Protein AF-A0A7S2WII1-F1 (afdb_monomer)

pLDDT: mean 75.43, std 11.86, range [37.5, 92.12]

Secondary structure (DSSP, 8-state):
---EEEEE-TTS-EEEEE---SPPHHHHHHHHHHHHHHHHHHHHHHHHHHHS-THHHHHHHHHHHHHHHHHHHHTTSS-HHHHTGGGSHHHHHHHHHHHHHHHHHHHHHHHHHHHS-HHHHHHHHHHHHHHHHHHHHHHHH----TTTHHHHHHHHHHHHHHH--

Organism: NCBI:txid1034831

Solvent-accessible 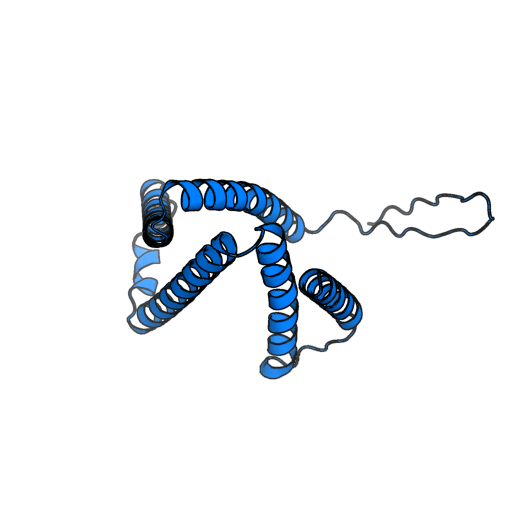surface area (backbone atoms only — not comparable to full-atom values): 9578 Å² total; per-residue (Å²): 130,59,64,79,57,80,58,82,48,99,82,78,57,77,56,79,52,75,43,76,47,86,76,55,72,68,56,53,55,50,52,51,49,51,53,56,48,57,54,52,52,53,50,48,52,56,46,47,70,73,64,78,53,68,67,58,59,58,51,51,50,53,51,50,54,53,51,50,54,51,46,36,39,73,69,68,76,44,57,77,74,72,47,54,68,55,66,36,69,70,48,40,53,51,51,48,52,50,52,50,50,50,49,54,50,50,52,54,48,54,55,45,49,73,76,43,59,59,67,56,55,49,46,46,50,55,39,51,46,53,50,51,51,51,51,48,37,35,74,77,68,65,46,79,64,80,88,49,54,63,64,49,51,54,38,51,52,52,43,52,60,65,70,77,110

Radius of gyration: 21.68 Å; Cα contacts (8 Å, |Δi|>4): 81; chains: 1; bounding box: 39×67×45 Å

InterPro domains:
  IPR037185 Multidrug transporter EmrE superfamily [SSF103481] (82-164)

Mean predicted aligned error: 11.61 Å

Sequence (165 aa):
AGATVSTSDKDGQTRQVQYLGPLPVGSWLILFNCVVYGFTFRLDKAAVRATTKEIYFMYGRFIMAASTLGGCRAAGTLEATDLKPLQRPKVLALLLTICLSDAIYMLSLYKAVTLISPVYVTAIKRGGGVLLASLIGTVFFGEPASGRLIPIASIVTGVVFLCLK

Foldseek 3Di:
DWDFDFDDDPPRDTDGPGPPPDDPPVVVVVVVVVVVCVVVLVVLLVVCVVPVDLVVVLVVVVVVVVVVVVVCVVVVVDDPVNCVVCPPPVNVVVVVVVSVVVSVVSSVLSVVVVVDPSVLSVLCCVLVVLVVVLVCCCPVVVDDCPPVVVVNVVSVVVNVVVVVD

Structure (mmCIF, N/CA/C/O backbone):
data_AF-A0A7S2WII1-F1
#
_entry.id   AF-A0A7S2WII1-F1
#
loop_
_atom_site.group_PDB
_atom_site.id
_atom_site.type_symbol
_atom_site.label_atom_id
_atom_site.label_alt_id
_atom_site.label_comp_id
_atom_site.label_asym_id
_atom_site.label_entity_id
_atom_site.label_seq_id
_atom_site.pdbx_PDB_ins_code
_atom_site.Cartn_x
_atom_site.Cartn_y
_atom_site.Cartn_z
_atom_site.occupancy
_atom_site.B_iso_or_equiv
_atom_site.auth_seq_id
_atom_site.auth_comp_id
_atom_site.auth_asym_id
_atom_site.auth_atom_id
_atom_site.pdbx_PDB_model_num
ATOM 1 N N . ALA A 1 1 ? 25.625 -15.353 -13.654 1.00 41.00 1 ALA A N 1
ATOM 2 C CA . ALA A 1 1 ? 26.329 -16.633 -13.448 1.00 41.00 1 ALA A CA 1
ATOM 3 C C . ALA A 1 1 ? 25.760 -17.284 -12.192 1.00 41.00 1 ALA A C 1
ATOM 5 O O . ALA A 1 1 ? 25.905 -16.710 -11.121 1.00 41.00 1 ALA A O 1
ATOM 6 N N . GLY A 1 2 ? 24.989 -18.366 -12.330 1.00 37.50 2 GLY A N 1
ATOM 7 C CA . GLY A 1 2 ? 24.440 -19.108 -11.186 1.00 37.50 2 GLY A CA 1
ATOM 8 C C . GLY A 1 2 ? 25.445 -20.155 -10.710 1.00 37.50 2 GLY A C 1
ATOM 9 O O . GLY A 1 2 ? 26.107 -20.770 -11.543 1.00 37.50 2 GLY A O 1
ATOM 10 N N . ALA A 1 3 ? 25.587 -20.324 -9.397 1.00 41.41 3 ALA A N 1
ATOM 11 C CA . ALA A 1 3 ? 26.413 -21.372 -8.808 1.00 41.41 3 ALA A CA 1
ATOM 12 C C . ALA A 1 3 ? 25.561 -22.635 -8.628 1.00 41.41 3 ALA A C 1
ATOM 14 O O . ALA A 1 3 ? 24.534 -22.603 -7.956 1.00 41.41 3 ALA A O 1
ATOM 15 N N . THR A 1 4 ? 25.968 -23.745 -9.234 1.00 42.47 4 THR A N 1
ATOM 16 C CA . THR A 1 4 ? 25.273 -25.028 -9.091 1.00 42.47 4 THR A CA 1
ATOM 17 C C . THR A 1 4 ? 25.911 -25.795 -7.938 1.00 42.47 4 THR A C 1
ATOM 19 O O . THR A 1 4 ? 27.041 -26.259 -8.065 1.00 42.47 4 THR A O 1
ATOM 22 N N . VAL A 1 5 ? 25.212 -25.926 -6.808 1.00 48.94 5 VAL A N 1
ATOM 23 C CA . VAL A 1 5 ? 25.646 -26.799 -5.707 1.00 48.94 5 VAL A CA 1
ATOM 24 C C . VAL A 1 5 ? 24.841 -28.088 -5.789 1.00 48.94 5 VAL A C 1
ATOM 26 O O . VAL A 1 5 ? 23.614 -28.072 -5.728 1.00 48.94 5 VAL A O 1
ATOM 29 N N . SER A 1 6 ? 25.544 -29.204 -5.966 1.00 44.88 6 SER A N 1
ATOM 30 C CA . SER A 1 6 ? 24.946 -30.539 -5.987 1.00 44.88 6 SER A CA 1
ATOM 31 C C . SER A 1 6 ? 24.968 -31.098 -4.569 1.00 44.88 6 SER A C 1
ATOM 33 O O . SER A 1 6 ? 26.034 -31.425 -4.055 1.00 44.88 6 SER A O 1
ATOM 35 N N . THR A 1 7 ? 23.812 -31.198 -3.919 1.00 51.84 7 THR A N 1
ATOM 36 C CA . THR A 1 7 ? 23.682 -31.915 -2.644 1.00 51.84 7 THR A CA 1
ATOM 37 C C . THR A 1 7 ? 23.218 -33.337 -2.921 1.00 51.84 7 THR A C 1
ATOM 39 O O . THR A 1 7 ? 22.139 -33.538 -3.476 1.00 51.84 7 THR A O 1
ATOM 42 N N . SER A 1 8 ? 24.052 -34.315 -2.567 1.00 43.12 8 SER A N 1
ATOM 43 C CA . SER A 1 8 ? 23.724 -35.735 -2.693 1.00 43.12 8 SER A CA 1
ATOM 44 C C . SER A 1 8 ? 22.890 -36.160 -1.488 1.00 43.12 8 SER A C 1
ATOM 46 O O . SER A 1 8 ? 23.403 -36.197 -0.370 1.00 43.12 8 SER A O 1
ATOM 48 N N . ASP A 1 9 ? 21.613 -36.458 -1.714 1.00 51.16 9 ASP A N 1
ATOM 49 C CA . ASP A 1 9 ? 20.749 -37.067 -0.704 1.00 51.16 9 ASP A CA 1
ATOM 50 C C . ASP A 1 9 ? 20.988 -38.587 -0.653 1.00 51.16 9 ASP A C 1
ATOM 52 O O . ASP A 1 9 ? 21.410 -39.193 -1.644 1.00 51.16 9 ASP A O 1
ATOM 56 N N . LYS A 1 10 ? 20.737 -39.212 0.503 1.00 50.84 10 LYS A N 1
ATOM 57 C CA . LYS A 1 10 ? 21.072 -40.629 0.777 1.00 50.84 10 LYS A CA 1
ATOM 58 C C . LYS A 1 10 ? 20.340 -41.659 -0.105 1.00 50.84 10 LYS A C 1
ATOM 60 O O . LYS A 1 10 ? 20.743 -42.817 -0.106 1.00 50.84 10 LYS A O 1
ATOM 65 N N . ASP A 1 11 ? 19.361 -41.232 -0.902 1.00 52.69 11 ASP A N 1
ATOM 66 C CA . ASP A 1 11 ? 18.546 -42.084 -1.784 1.00 52.69 11 ASP A CA 1
ATOM 67 C C . ASP A 1 11 ? 18.968 -42.057 -3.269 1.00 52.69 11 ASP A C 1
ATOM 69 O O . ASP A 1 11 ? 18.237 -42.521 -4.142 1.00 52.69 11 ASP A O 1
ATOM 73 N N . GLY A 1 12 ? 20.141 -41.505 -3.604 1.00 51.88 12 GLY A N 1
ATOM 74 C CA . GLY A 1 12 ? 20.673 -41.557 -4.976 1.00 51.88 12 GLY A CA 1
ATOM 75 C C . GLY A 1 12 ? 19.922 -40.694 -6.004 1.00 51.88 12 GLY A C 1
ATOM 76 O O . GLY A 1 12 ? 20.222 -40.762 -7.195 1.00 51.88 12 GLY A O 1
ATOM 77 N N . GLN A 1 13 ? 18.979 -39.848 -5.572 1.00 44.44 13 GLN A N 1
ATOM 78 C CA . GLN A 1 13 ? 18.363 -38.821 -6.414 1.00 44.44 13 GLN A CA 1
ATOM 79 C C . GLN A 1 13 ? 19.165 -37.516 -6.367 1.00 44.44 13 GLN A C 1
ATOM 81 O O . GLN A 1 13 ? 19.116 -36.757 -5.399 1.00 44.44 13 GLN A O 1
ATOM 86 N N . THR A 1 14 ? 19.862 -37.206 -7.458 1.00 44.53 14 THR A N 1
ATOM 87 C CA . THR A 1 14 ? 20.545 -35.924 -7.657 1.00 44.53 14 THR A CA 1
ATOM 88 C C . THR A 1 14 ? 19.514 -34.828 -7.954 1.00 44.53 14 THR A C 1
ATOM 90 O O . THR A 1 14 ? 19.156 -34.582 -9.105 1.00 44.53 14 THR A O 1
ATOM 93 N N . ARG A 1 15 ? 18.999 -34.144 -6.925 1.00 51.66 15 ARG A N 1
ATOM 94 C CA . ARG A 1 15 ? 18.212 -32.916 -7.125 1.00 51.66 15 ARG A CA 1
ATOM 95 C C . ARG A 1 15 ? 19.161 -31.767 -7.461 1.00 51.66 15 ARG A C 1
ATOM 97 O O . ARG A 1 15 ? 19.856 -31.257 -6.587 1.00 51.66 15 ARG A O 1
ATOM 104 N N . GLN A 1 16 ? 19.182 -31.342 -8.724 1.00 41.91 16 GLN A N 1
ATOM 105 C CA . GLN A 1 16 ? 19.826 -30.083 -9.101 1.00 41.91 16 GLN A CA 1
ATOM 106 C C . GLN A 1 16 ? 19.014 -28.920 -8.525 1.00 41.91 16 GLN A C 1
ATOM 108 O O . GLN A 1 16 ? 18.021 -28.482 -9.105 1.00 41.91 16 GLN A O 1
ATOM 113 N N . VAL A 1 17 ? 19.423 -28.422 -7.359 1.00 51.78 17 VAL A N 1
ATOM 114 C CA . VAL A 1 17 ? 18.913 -27.158 -6.830 1.00 51.78 17 VAL A CA 1
ATOM 115 C C . VAL A 1 17 ? 19.616 -26.054 -7.608 1.00 51.78 17 VAL A C 1
ATOM 117 O O . VAL A 1 17 ? 20.760 -25.695 -7.338 1.00 51.78 17 VAL A O 1
ATOM 120 N N . GLN A 1 18 ? 18.952 -25.560 -8.649 1.00 47.78 18 GLN A N 1
ATOM 121 C CA . GLN A 1 18 ? 19.432 -2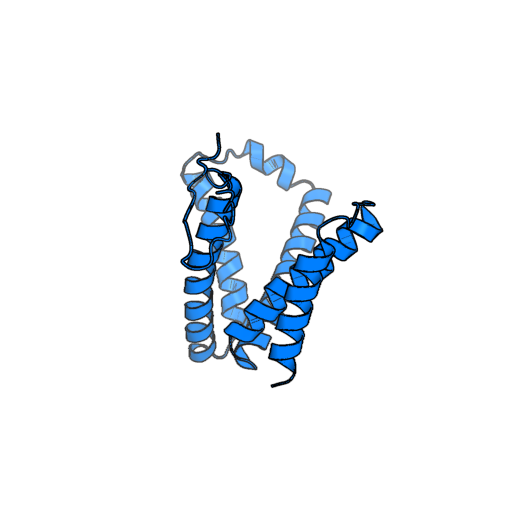4.410 -9.396 1.00 47.78 18 GLN A CA 1
ATOM 122 C C . GLN A 1 18 ? 19.311 -23.185 -8.486 1.00 47.78 18 GLN A C 1
ATOM 124 O O . GLN A 1 18 ? 18.219 -22.654 -8.284 1.00 47.78 18 GLN A O 1
ATOM 129 N N . TYR A 1 19 ? 20.428 -22.751 -7.901 1.00 48.81 19 TYR A N 1
ATOM 130 C CA . TYR A 1 19 ? 20.468 -21.483 -7.186 1.00 48.81 19 TYR A CA 1
ATOM 131 C C . TYR A 1 19 ? 20.271 -20.391 -8.232 1.00 48.81 19 TYR A C 1
ATOM 133 O O . TYR A 1 19 ? 21.168 -20.095 -9.030 1.00 48.81 19 TYR A O 1
ATOM 141 N N . LEU A 1 20 ? 19.064 -19.817 -8.257 1.00 57.94 20 LEU A N 1
ATOM 142 C CA . LEU A 1 20 ? 18.848 -18.535 -8.909 1.00 57.94 20 LEU A CA 1
ATOM 143 C C . LEU A 1 20 ? 19.929 -17.603 -8.355 1.00 57.94 20 LEU A C 1
ATOM 145 O O . LEU A 1 20 ? 20.129 -17.547 -7.142 1.00 57.94 20 LEU A O 1
ATOM 149 N N . GLY A 1 21 ? 20.685 -16.967 -9.251 1.00 65.75 21 GLY A N 1
ATOM 150 C CA . GLY A 1 21 ? 21.789 -16.081 -8.891 1.00 65.75 21 GLY A CA 1
ATOM 151 C C . GLY A 1 21 ? 21.362 -14.937 -7.957 1.00 65.75 21 GLY A C 1
ATOM 152 O O . GLY A 1 21 ? 20.216 -14.887 -7.508 1.00 65.75 21 GLY A O 1
ATOM 153 N N . PRO A 1 22 ? 22.262 -13.986 -7.658 1.00 75.94 22 PRO A N 1
ATOM 154 C CA . PRO A 1 22 ? 21.938 -12.877 -6.764 1.00 75.94 22 PRO A CA 1
ATOM 155 C C . PRO A 1 22 ? 20.615 -12.216 -7.171 1.00 75.94 22 PRO A C 1
ATOM 157 O O . PRO A 1 22 ? 20.408 -11.890 -8.343 1.00 75.94 22 PRO A O 1
ATOM 160 N N . LEU A 1 23 ? 19.708 -12.074 -6.197 1.00 71.88 23 LEU A N 1
ATOM 161 C CA . LEU A 1 23 ? 18.395 -11.466 -6.400 1.00 71.88 23 LEU A CA 1
ATOM 162 C C . LEU A 1 23 ? 18.564 -10.085 -7.053 1.00 71.88 23 LEU A C 1
ATOM 164 O O . LEU A 1 23 ? 19.448 -9.326 -6.638 1.00 71.88 23 LEU A O 1
ATOM 168 N N . PRO A 1 24 ? 17.728 -9.733 -8.044 1.00 82.38 24 PRO A N 1
ATOM 169 C CA . PRO A 1 24 ? 17.822 -8.436 -8.692 1.00 82.38 24 PRO A CA 1
ATOM 170 C C . PRO A 1 24 ? 17.632 -7.319 -7.660 1.00 82.38 24 PRO A C 1
ATOM 172 O O . PRO A 1 24 ? 16.883 -7.466 -6.692 1.00 82.38 24 PRO A O 1
ATOM 175 N N . VAL A 1 25 ? 18.294 -6.179 -7.877 1.00 80.25 25 VAL A N 1
ATOM 176 C CA . VAL A 1 25 ? 18.302 -5.039 -6.937 1.00 80.25 25 VAL A CA 1
ATOM 177 C C . VAL A 1 25 ? 16.879 -4.602 -6.555 1.00 80.25 25 VAL A C 1
ATOM 179 O O . VAL A 1 25 ? 16.610 -4.300 -5.394 1.00 80.25 25 VAL A O 1
ATOM 182 N N . GLY A 1 26 ? 15.930 -4.664 -7.496 1.00 77.88 26 GLY A N 1
ATOM 183 C CA . GLY A 1 26 ? 14.517 -4.375 -7.228 1.00 77.88 26 GLY A CA 1
ATOM 184 C C . GLY A 1 26 ? 13.875 -5.306 -6.190 1.00 77.88 26 GLY A C 1
ATOM 185 O O . GLY A 1 26 ? 13.102 -4.848 -5.351 1.00 77.88 26 GLY A O 1
ATOM 186 N N . SER A 1 27 ? 14.229 -6.595 -6.176 1.00 78.25 27 SER A N 1
ATOM 187 C CA . SER A 1 27 ? 13.723 -7.548 -5.180 1.00 78.25 27 SER A CA 1
ATOM 188 C C . SER A 1 27 ? 14.219 -7.220 -3.775 1.00 78.25 27 SER A C 1
ATOM 190 O O . SER A 1 27 ? 13.447 -7.342 -2.827 1.00 78.25 27 SER A O 1
ATOM 192 N N . TRP A 1 28 ? 15.458 -6.742 -3.632 1.00 77.88 28 TRP A N 1
ATOM 193 C CA . TRP A 1 28 ? 15.996 -6.297 -2.343 1.00 77.88 28 TRP A CA 1
ATOM 194 C C . TRP A 1 28 ? 15.260 -5.078 -1.792 1.00 77.88 28 TRP A C 1
ATOM 196 O O . TRP A 1 28 ? 14.918 -5.058 -0.610 1.00 77.88 28 TRP A O 1
ATOM 206 N N . LEU A 1 29 ? 14.943 -4.101 -2.646 1.00 77.38 29 LEU A N 1
ATOM 207 C CA . LEU A 1 29 ? 14.143 -2.937 -2.252 1.00 77.38 29 LEU A CA 1
ATOM 208 C C . LEU A 1 29 ? 12.738 -3.345 -1.791 1.00 77.38 29 LEU A C 1
ATOM 210 O O . LEU A 1 29 ? 12.241 -2.837 -0.786 1.00 77.38 29 LEU A O 1
ATOM 214 N N . ILE A 1 30 ? 12.114 -4.304 -2.482 1.00 79.19 30 ILE A N 1
ATOM 215 C CA . ILE A 1 30 ? 10.813 -4.854 -2.081 1.00 79.19 30 ILE A CA 1
ATOM 216 C C . ILE A 1 30 ? 10.920 -5.560 -0.728 1.00 79.19 30 ILE A C 1
ATOM 218 O O . ILE A 1 30 ? 10.064 -5.365 0.134 1.00 79.19 30 ILE A O 1
ATOM 222 N N . LEU A 1 31 ? 11.965 -6.363 -0.527 1.00 78.12 31 LEU A N 1
ATOM 223 C CA . LEU A 1 31 ? 12.161 -7.132 0.698 1.00 78.12 31 LEU A CA 1
ATOM 224 C C . LEU A 1 31 ? 12.401 -6.208 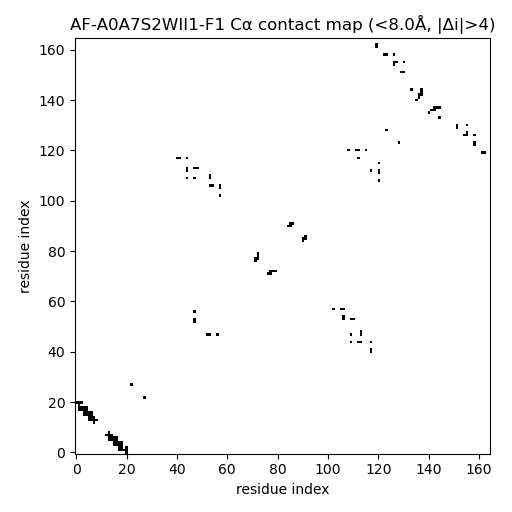1.898 1.00 78.12 31 LEU A C 1
ATOM 226 O O . LEU A 1 31 ? 11.757 -6.368 2.934 1.00 78.12 31 LEU A O 1
ATOM 230 N N . PHE A 1 32 ? 13.230 -5.178 1.723 1.00 79.75 32 PHE A N 1
ATOM 231 C CA . PHE A 1 32 ? 13.438 -4.131 2.719 1.00 79.75 32 PHE A CA 1
ATOM 232 C C . PHE A 1 32 ? 12.136 -3.388 3.047 1.00 79.75 32 PHE A C 1
ATOM 234 O O . PHE A 1 32 ? 11.780 -3.246 4.217 1.00 79.75 32 PHE A O 1
ATOM 241 N N . ASN A 1 33 ? 11.372 -2.989 2.024 1.00 79.06 33 ASN A N 1
ATOM 242 C CA . ASN A 1 33 ? 10.071 -2.355 2.220 1.00 79.06 33 ASN A CA 1
ATOM 243 C C . ASN A 1 33 ? 9.119 -3.271 3.008 1.00 79.06 33 ASN A C 1
ATOM 245 O O . ASN A 1 33 ? 8.462 -2.820 3.938 1.00 79.06 33 ASN A O 1
ATOM 249 N N . CYS A 1 34 ? 9.086 -4.576 2.722 1.00 77.62 34 CYS A N 1
ATOM 250 C CA . CYS A 1 34 ? 8.284 -5.533 3.487 1.00 77.62 34 CYS A CA 1
ATOM 251 C C . CYS A 1 34 ? 8.670 -5.589 4.974 1.00 77.62 34 CYS A C 1
ATOM 253 O O . CYS A 1 34 ? 7.774 -5.656 5.816 1.00 77.62 34 CYS A O 1
ATOM 255 N N . VAL A 1 35 ? 9.964 -5.519 5.305 1.00 80.62 35 VAL A N 1
ATOM 256 C CA . VAL A 1 35 ? 10.439 -5.486 6.698 1.00 80.62 35 VAL A CA 1
ATOM 257 C C . VAL A 1 35 ? 9.970 -4.210 7.397 1.00 80.62 35 VAL A C 1
ATOM 259 O O . VAL A 1 35 ? 9.303 -4.289 8.431 1.00 80.62 35 VAL A O 1
ATOM 262 N N . VAL A 1 36 ? 10.237 -3.041 6.806 1.00 79.25 36 VAL A N 1
ATOM 263 C CA . VAL A 1 36 ? 9.803 -1.740 7.349 1.00 79.25 36 VAL A CA 1
ATOM 264 C C . VAL A 1 36 ? 8.282 -1.700 7.512 1.00 79.25 36 VAL A C 1
ATOM 266 O O . VAL A 1 36 ? 7.764 -1.245 8.536 1.00 79.25 36 VAL A O 1
ATOM 269 N N . TYR A 1 37 ? 7.550 -2.239 6.538 1.00 76.25 37 TYR A N 1
ATOM 270 C CA . TYR A 1 37 ? 6.096 -2.318 6.587 1.00 76.25 37 TYR A CA 1
ATOM 271 C C . TYR A 1 37 ? 5.610 -3.241 7.711 1.00 76.25 37 TYR A C 1
ATOM 273 O O . TYR A 1 37 ? 4.649 -2.917 8.398 1.00 76.25 37 TYR A O 1
ATOM 281 N N . GLY A 1 38 ? 6.287 -4.367 7.954 1.00 75.69 38 GLY A N 1
ATOM 282 C CA . GLY A 1 38 ? 5.966 -5.272 9.058 1.00 75.69 38 GLY A CA 1
ATOM 283 C C . GLY A 1 38 ? 6.077 -4.598 10.429 1.00 75.69 38 GLY A C 1
ATOM 284 O O . GLY A 1 38 ? 5.176 -4.742 11.260 1.00 75.69 38 GLY A O 1
ATOM 285 N N . PHE A 1 39 ? 7.141 -3.818 10.646 1.00 80.44 39 PHE A N 1
ATOM 286 C CA . PHE A 1 39 ? 7.330 -3.048 11.879 1.00 80.44 39 PHE A CA 1
ATOM 287 C C . PHE A 1 39 ? 6.299 -1.929 12.024 1.00 80.44 39 PHE A C 1
ATOM 289 O O . PHE A 1 39 ? 5.598 -1.858 13.036 1.00 80.44 39 PHE A O 1
ATOM 296 N N . THR A 1 40 ? 6.162 -1.083 11.002 1.00 78.31 40 THR A N 1
ATOM 297 C CA . THR A 1 40 ? 5.221 0.048 11.031 1.00 78.31 40 THR A CA 1
ATOM 298 C C . THR A 1 40 ? 3.781 -0.416 11.217 1.00 78.31 40 THR A C 1
ATOM 300 O O . THR A 1 40 ? 3.044 0.192 11.980 1.00 78.31 40 THR A O 1
ATOM 303 N N . PHE A 1 41 ? 3.389 -1.551 10.640 1.00 75.50 41 PHE A N 1
ATOM 304 C CA . PHE A 1 41 ? 2.035 -2.078 10.784 1.00 75.50 41 PHE A CA 1
ATOM 305 C C . PHE A 1 41 ? 1.706 -2.564 12.207 1.00 7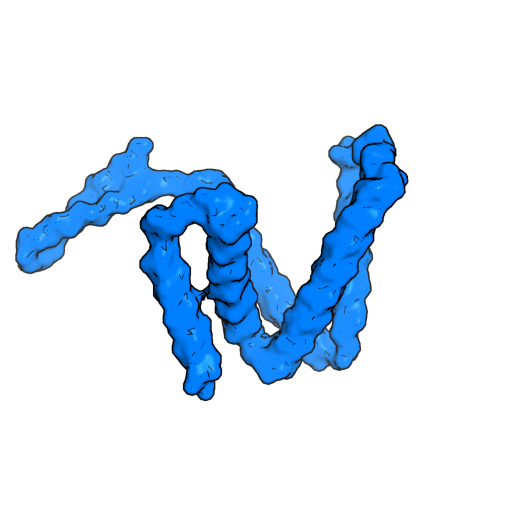5.50 41 PHE A C 1
ATOM 307 O O . PHE A 1 41 ? 0.568 -2.454 12.671 1.00 75.50 41 PHE A O 1
ATOM 314 N N . ARG A 1 42 ? 2.700 -3.077 12.945 1.00 76.38 42 ARG A N 1
ATOM 315 C CA . ARG A 1 42 ? 2.539 -3.423 14.368 1.00 76.38 42 ARG A CA 1
ATOM 316 C C . ARG A 1 42 ? 2.412 -2.173 15.237 1.00 76.38 42 ARG A C 1
ATOM 318 O O . ARG A 1 42 ? 1.561 -2.160 16.127 1.00 76.38 42 ARG A O 1
ATOM 325 N N . LEU A 1 43 ? 3.217 -1.146 14.956 1.00 79.69 43 LEU A N 1
ATOM 326 C CA . LEU A 1 43 ? 3.134 0.154 15.627 1.00 79.69 43 LEU A CA 1
ATOM 327 C C . LEU A 1 43 ? 1.782 0.825 15.364 1.00 79.69 43 LEU A C 1
ATOM 329 O O . LEU A 1 43 ? 1.129 1.252 16.311 1.00 79.69 43 LEU A O 1
ATOM 333 N N . ASP A 1 44 ? 1.313 0.805 14.116 1.00 74.06 44 ASP A N 1
ATOM 334 C CA . ASP A 1 44 ? 0.005 1.325 13.720 1.00 74.06 44 ASP A CA 1
ATOM 335 C C . ASP A 1 44 ? -1.123 0.631 14.499 1.00 74.06 44 ASP A C 1
ATOM 337 O O . ASP A 1 44 ? -1.998 1.303 15.039 1.00 74.06 44 ASP A O 1
ATOM 341 N N . LYS A 1 45 ? -1.086 -0.702 14.668 1.00 73.19 45 LYS A N 1
ATOM 342 C CA . LYS A 1 45 ? -2.080 -1.400 15.507 1.00 73.19 45 LYS A CA 1
ATOM 343 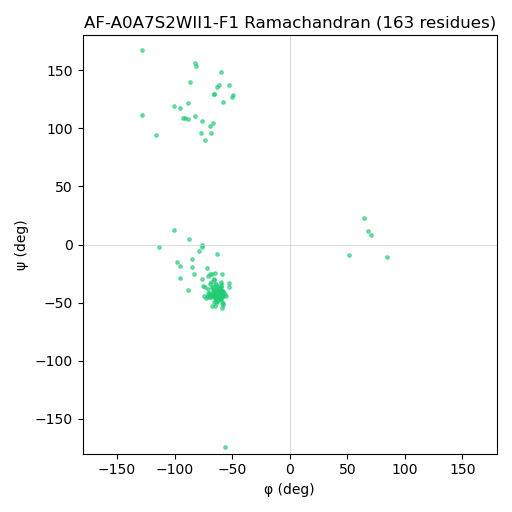C C . LYS A 1 45 ? -2.049 -0.922 16.962 1.00 73.19 45 LYS A C 1
ATOM 345 O O . LYS A 1 45 ? -3.106 -0.720 17.563 1.00 73.19 45 LYS A O 1
ATOM 350 N N . ALA A 1 46 ? -0.858 -0.818 17.552 1.00 80.75 46 ALA A N 1
ATOM 351 C CA . ALA A 1 46 ? -0.704 -0.390 18.940 1.00 80.75 46 ALA A CA 1
ATOM 352 C C . ALA A 1 46 ? -1.245 1.033 19.135 1.00 80.75 46 ALA A C 1
ATOM 354 O O . ALA A 1 46 ? -1.992 1.293 20.076 1.00 80.75 46 ALA A O 1
ATOM 355 N N . ALA A 1 47 ? -0.941 1.914 18.188 1.00 77.62 47 ALA A N 1
ATOM 356 C CA . ALA A 1 47 ? -1.371 3.295 18.205 1.00 77.62 47 ALA A CA 1
ATOM 357 C C . ALA A 1 47 ? -2.894 3.420 17.988 1.00 77.62 47 ALA A C 1
ATOM 359 O O . ALA A 1 47 ? -3.563 4.081 18.776 1.00 77.62 47 ALA A O 1
ATOM 360 N N . VAL A 1 48 ? -3.487 2.704 17.023 1.00 74.06 48 VAL A N 1
ATOM 361 C CA . VAL A 1 48 ? -4.949 2.699 16.804 1.00 74.06 48 VAL A CA 1
ATOM 362 C C . VAL A 1 48 ? -5.703 2.225 18.050 1.00 74.06 48 VAL A C 1
ATOM 364 O O . VAL A 1 48 ? -6.714 2.824 18.423 1.00 74.06 48 VAL A O 1
ATOM 367 N N . ARG A 1 49 ? -5.193 1.195 18.741 1.00 75.25 49 ARG A N 1
ATOM 368 C CA . ARG A 1 49 ? -5.766 0.733 20.016 1.00 75.25 49 ARG A CA 1
ATOM 369 C C . ARG A 1 49 ? -5.683 1.786 21.120 1.00 75.25 49 ARG A C 1
ATOM 371 O O . ARG A 1 49 ? -6.599 1.860 21.929 1.00 75.25 49 ARG A O 1
ATOM 378 N N . ALA A 1 50 ? -4.616 2.580 21.151 1.00 77.12 50 ALA A N 1
ATOM 379 C CA . ALA A 1 50 ? -4.427 3.617 22.158 1.00 77.12 50 ALA A CA 1
ATOM 380 C C . ALA A 1 50 ? -5.310 4.853 21.916 1.00 77.12 50 ALA A C 1
ATOM 382 O O . ALA A 1 50 ? -5.780 5.464 22.870 1.00 77.12 50 ALA A O 1
ATOM 383 N N . THR A 1 51 ? -5.544 5.242 20.659 1.00 71.00 51 THR A N 1
ATOM 384 C CA . THR A 1 51 ? -6.157 6.546 20.346 1.00 71.00 51 THR A CA 1
ATOM 385 C C . THR A 1 51 ? -7.664 6.483 20.074 1.00 71.00 51 THR A C 1
ATOM 387 O O . THR A 1 51 ? -8.297 7.533 20.069 1.00 71.00 51 THR A O 1
ATOM 390 N N . THR A 1 52 ? -8.257 5.298 19.839 1.00 63.59 52 THR A N 1
ATOM 391 C CA . THR A 1 52 ? -9.683 5.035 19.473 1.00 63.59 52 THR A CA 1
ATOM 392 C C . THR A 1 52 ? -10.268 5.829 18.288 1.00 63.59 52 THR A C 1
ATOM 394 O O . THR A 1 52 ? -11.349 5.506 17.801 1.00 63.59 52 THR A O 1
ATOM 397 N N . LYS A 1 53 ? -9.551 6.826 17.758 1.00 67.62 53 LYS A N 1
ATOM 398 C CA . LYS A 1 53 ? -9.951 7.704 16.655 1.00 67.62 53 LYS A CA 1
ATOM 399 C C . LYS A 1 53 ? -9.026 7.496 15.456 1.00 67.62 53 LYS A C 1
ATOM 401 O O . LYS A 1 53 ? -7.976 8.120 15.333 1.00 67.62 53 LYS A O 1
ATOM 406 N N . GLU A 1 54 ? -9.453 6.627 14.547 1.00 66.56 54 GLU A N 1
ATOM 407 C CA . GLU A 1 54 ? -8.722 6.220 13.333 1.00 66.56 54 GLU A CA 1
ATOM 408 C C . GLU A 1 54 ? -8.382 7.396 12.393 1.00 66.56 54 GLU A C 1
ATOM 410 O O . GLU A 1 54 ? -7.389 7.353 11.670 1.00 66.56 54 GLU A O 1
ATOM 415 N N . ILE A 1 55 ? -9.159 8.485 12.452 1.00 64.69 55 ILE A N 1
ATOM 416 C CA . ILE A 1 55 ? -8.976 9.696 11.633 1.00 64.69 55 ILE A CA 1
ATOM 417 C C . ILE A 1 55 ? -7.595 10.344 11.854 1.00 64.69 55 ILE A C 1
ATOM 419 O O . ILE A 1 55 ? -7.012 10.876 10.908 1.00 64.69 55 ILE A O 1
ATOM 423 N N . TYR A 1 56 ? -7.023 10.254 13.062 1.00 66.50 56 TYR A N 1
ATOM 424 C CA . TYR A 1 56 ? -5.697 10.823 13.340 1.00 66.50 56 TYR A CA 1
ATOM 425 C C . TYR A 1 56 ? -4.576 10.132 12.562 1.00 66.50 56 TYR A C 1
ATOM 427 O O . TYR A 1 56 ? -3.606 10.787 12.184 1.00 66.50 56 TYR A O 1
ATOM 435 N N . PHE A 1 57 ? -4.718 8.839 12.266 1.00 67.44 57 PHE A N 1
ATOM 436 C CA . PHE A 1 57 ? -3.718 8.098 11.496 1.00 67.44 57 PHE A CA 1
ATOM 437 C C . PHE A 1 57 ? -3.748 8.471 10.017 1.00 67.44 57 PHE A C 1
ATOM 439 O O . PHE A 1 57 ? -2.696 8.606 9.395 1.00 67.44 57 PHE A O 1
ATOM 446 N N . MET A 1 58 ? -4.941 8.729 9.475 1.00 66.25 58 MET A N 1
ATOM 447 C CA . MET A 1 58 ? -5.088 9.260 8.121 1.00 66.25 58 MET A CA 1
ATOM 448 C C . MET A 1 58 ? -4.428 10.643 8.015 1.00 66.25 58 MET A C 1
ATOM 450 O O . MET A 1 58 ? -3.615 10.878 7.124 1.00 66.25 58 MET A O 1
ATOM 454 N N . TYR A 1 59 ? -4.699 11.530 8.980 1.00 67.38 59 TYR A N 1
ATOM 455 C CA . TYR A 1 59 ? -4.109 12.870 9.022 1.00 67.38 59 TYR A CA 1
ATOM 456 C C . TYR A 1 59 ? -2.579 12.838 9.197 1.00 67.38 59 TYR A C 1
ATOM 458 O O . TYR A 1 59 ? -1.862 13.560 8.507 1.00 67.38 59 TYR A O 1
ATOM 466 N N . GLY A 1 60 ? -2.054 11.945 10.043 1.00 67.94 60 GLY A N 1
ATOM 467 C CA . GLY A 1 60 ? -0.612 11.776 10.245 1.00 67.94 60 GLY A CA 1
ATOM 468 C C . GLY A 1 60 ? 0.147 11.390 8.970 1.00 67.94 60 GLY A C 1
ATOM 469 O O . GLY A 1 60 ? 1.267 11.852 8.757 1.00 67.94 60 GLY A O 1
ATOM 470 N N . ARG A 1 61 ? -0.468 10.608 8.074 1.00 70.75 61 ARG A N 1
ATOM 471 C CA . ARG A 1 61 ? 0.125 10.256 6.772 1.00 70.75 61 ARG A CA 1
ATOM 472 C C . ARG A 1 61 ? 0.166 11.446 5.813 1.00 70.75 61 ARG A C 1
ATOM 474 O O . ARG A 1 61 ? 1.179 11.625 5.139 1.00 70.75 61 ARG A O 1
ATOM 481 N N . PHE A 1 62 ? -0.865 12.294 5.806 1.00 69.44 62 PHE A N 1
ATOM 482 C CA . PHE A 1 62 ? -0.841 13.551 5.047 1.00 69.44 62 PHE A CA 1
ATOM 483 C C . PHE A 1 62 ? 0.268 14.488 5.534 1.00 69.44 62 PHE A C 1
ATOM 485 O O . PHE A 1 62 ? 1.007 15.031 4.712 1.00 69.44 62 PHE A O 1
ATOM 492 N N . ILE A 1 63 ? 0.439 14.624 6.855 1.00 76.06 63 ILE A N 1
ATOM 493 C CA . ILE A 1 63 ? 1.536 15.418 7.426 1.00 76.06 63 ILE A CA 1
ATOM 494 C C . ILE A 1 63 ? 2.887 14.830 7.024 1.00 76.06 63 ILE A C 1
ATOM 496 O O . ILE A 1 63 ? 3.756 15.578 6.594 1.00 76.06 63 ILE A O 1
ATOM 500 N N . MET A 1 64 ? 3.054 13.508 7.109 1.00 75.88 64 MET A N 1
ATOM 501 C CA . MET A 1 64 ? 4.298 12.836 6.728 1.00 75.88 64 MET A CA 1
ATOM 502 C C . MET A 1 64 ? 4.636 13.074 5.252 1.00 75.88 64 MET A C 1
ATOM 504 O O . MET A 1 64 ? 5.771 13.413 4.926 1.00 75.88 64 MET A O 1
ATOM 508 N N . ALA A 1 65 ? 3.662 12.959 4.347 1.00 75.81 65 ALA A N 1
ATOM 509 C CA . ALA A 1 65 ? 3.871 13.252 2.930 1.00 75.81 65 ALA A CA 1
ATOM 510 C C . ALA A 1 65 ? 4.287 14.719 2.710 1.00 75.81 65 ALA A C 1
ATOM 512 O O . ALA A 1 65 ? 5.270 14.988 2.016 1.00 75.81 65 ALA A O 1
ATOM 513 N N . ALA A 1 66 ? 3.598 15.661 3.363 1.00 78.38 66 ALA A N 1
ATOM 514 C CA . ALA A 1 66 ? 3.915 17.085 3.286 1.00 78.38 66 ALA A CA 1
ATOM 515 C C . ALA A 1 66 ? 5.304 17.411 3.863 1.00 78.38 66 ALA A C 1
ATOM 517 O O . ALA A 1 66 ? 6.060 18.166 3.251 1.00 78.38 66 ALA A O 1
ATOM 518 N N . SER A 1 67 ? 5.681 16.809 4.995 1.00 78.50 67 SER A N 1
ATOM 519 C CA . SER A 1 67 ? 6.991 17.009 5.618 1.00 78.50 67 SER A CA 1
ATOM 520 C C . SER A 1 67 ? 8.116 16.389 4.800 1.00 78.50 67 SER A C 1
ATOM 522 O O . SER A 1 67 ? 9.202 16.954 4.751 1.00 78.50 67 SER A O 1
ATOM 524 N N . THR A 1 68 ? 7.870 15.264 4.122 1.00 80.38 68 THR A N 1
ATOM 525 C CA . THR A 1 68 ? 8.873 14.636 3.248 1.00 80.38 68 THR A CA 1
ATOM 526 C C . THR A 1 68 ? 9.127 15.508 2.019 1.00 80.38 68 THR A C 1
ATOM 528 O O . THR A 1 68 ? 10.276 15.792 1.701 1.00 80.38 68 THR A O 1
ATOM 531 N N . LEU A 1 69 ? 8.068 16.029 1.388 1.00 78.69 69 LEU A N 1
ATOM 532 C CA . LEU A 1 69 ? 8.182 17.000 0.293 1.00 78.69 69 LEU A CA 1
ATOM 533 C C . LEU A 1 69 ? 8.897 18.286 0.734 1.00 78.69 69 LEU A C 1
ATOM 535 O O . LEU A 1 69 ? 9.794 18.766 0.039 1.00 78.69 69 LEU A O 1
ATOM 539 N N . GLY A 1 70 ? 8.533 18.823 1.903 1.00 78.38 70 GLY A N 1
ATOM 540 C CA . GLY A 1 70 ? 9.199 19.982 2.498 1.00 78.38 70 GLY A CA 1
ATOM 541 C C . GLY A 1 70 ? 10.676 19.718 2.800 1.00 78.38 70 GLY A C 1
ATOM 542 O O . GLY A 1 70 ? 11.520 20.558 2.501 1.00 78.38 70 GLY A O 1
ATOM 543 N N . GLY A 1 71 ? 10.997 18.529 3.314 1.00 81.06 71 GLY A N 1
ATOM 544 C CA . GLY A 1 71 ? 12.358 18.078 3.592 1.00 81.06 71 GLY A CA 1
ATOM 545 C C . GLY A 1 71 ? 13.203 17.926 2.329 1.00 81.06 71 GLY A C 1
ATOM 546 O O . GLY A 1 71 ? 14.323 18.423 2.293 1.00 81.06 71 GLY A O 1
ATOM 547 N N . CYS A 1 72 ? 12.663 17.329 1.262 1.00 80.31 72 CYS A N 1
ATOM 548 C CA . CYS A 1 72 ? 13.350 17.225 -0.030 1.00 80.31 72 CYS A CA 1
ATOM 549 C C . CYS A 1 72 ? 13.655 18.605 -0.629 1.00 80.31 72 CYS A C 1
ATOM 551 O O . CYS A 1 72 ? 14.761 18.838 -1.123 1.00 80.31 72 CYS A O 1
ATOM 553 N N . ARG A 1 73 ? 12.706 19.547 -0.520 1.00 82.44 73 ARG A N 1
ATOM 554 C CA . ARG A 1 73 ? 12.911 20.942 -0.929 1.00 82.44 73 ARG A CA 1
ATOM 555 C C . ARG A 1 73 ? 13.988 21.629 -0.083 1.00 82.44 73 ARG A C 1
ATOM 557 O O . ARG A 1 73 ? 14.851 22.297 -0.639 1.00 82.44 73 ARG A O 1
ATOM 564 N N . ALA A 1 74 ? 13.958 21.457 1.239 1.00 80.81 74 ALA A N 1
ATOM 565 C CA . ALA A 1 74 ? 14.954 22.032 2.147 1.00 80.81 74 ALA A CA 1
ATOM 566 C C . ALA A 1 74 ? 16.360 21.447 1.924 1.00 80.81 74 ALA A C 1
ATOM 568 O O . ALA A 1 74 ? 17.347 22.166 2.023 1.00 80.81 74 ALA A O 1
ATOM 569 N N . ALA A 1 75 ? 16.445 20.165 1.564 1.00 83.50 75 ALA A N 1
ATOM 570 C CA . ALA A 1 75 ? 17.686 19.481 1.213 1.00 83.50 75 ALA A CA 1
ATOM 571 C C . ALA A 1 75 ? 18.213 19.838 -0.192 1.00 83.50 75 ALA A C 1
ATOM 573 O O . ALA A 1 75 ? 19.230 19.292 -0.608 1.00 83.50 75 ALA A O 1
ATOM 574 N N . GLY A 1 76 ? 17.518 20.699 -0.948 1.00 81.06 76 GLY A N 1
ATOM 575 C CA . GLY A 1 76 ? 17.916 21.096 -2.304 1.00 81.06 76 GLY A CA 1
ATOM 576 C C . GLY A 1 76 ? 17.817 19.977 -3.346 1.00 81.06 76 GLY A C 1
ATOM 577 O O . GLY A 1 76 ? 18.307 20.134 -4.456 1.00 81.06 76 GLY A O 1
ATOM 578 N N . THR A 1 77 ? 17.180 18.853 -3.004 1.00 81.31 77 THR A N 1
ATOM 579 C CA . THR A 1 77 ? 16.984 17.713 -3.922 1.00 81.31 77 THR A CA 1
ATOM 580 C C . THR A 1 77 ? 15.752 17.872 -4.809 1.00 81.31 77 THR A C 1
ATOM 582 O O . THR A 1 77 ? 15.588 17.115 -5.761 1.00 81.31 77 THR A O 1
ATOM 585 N N . LEU A 1 78 ? 14.885 18.840 -4.498 1.00 78.06 78 LEU A N 1
ATOM 586 C CA . LEU A 1 78 ? 13.674 19.142 -5.253 1.00 78.06 78 LEU A CA 1
ATOM 587 C C . LEU A 1 78 ? 13.632 20.638 -5.586 1.00 78.06 78 LEU A C 1
ATOM 589 O O . LEU A 1 78 ? 13.453 21.468 -4.687 1.00 78.06 78 LEU A O 1
ATOM 593 N N . GLU A 1 79 ? 13.773 20.991 -6.864 1.00 82.75 79 GLU A N 1
ATOM 594 C CA . GLU A 1 79 ? 13.721 22.385 -7.294 1.00 82.75 79 GLU A CA 1
ATOM 595 C C . GLU A 1 79 ? 12.273 22.880 -7.462 1.00 82.75 79 GLU A C 1
ATOM 597 O O . GLU A 1 79 ? 11.321 22.128 -7.680 1.00 82.75 79 GLU A O 1
ATOM 602 N N . ALA A 1 80 ? 12.069 24.199 -7.372 1.00 73.88 80 ALA A N 1
ATOM 603 C CA . ALA A 1 80 ? 10.747 24.804 -7.571 1.00 73.88 80 ALA A CA 1
ATOM 604 C C . ALA A 1 80 ? 10.219 24.640 -9.013 1.00 73.88 80 ALA A C 1
ATOM 606 O O . ALA A 1 80 ? 9.010 24.661 -9.249 1.00 73.88 80 ALA A O 1
ATOM 607 N N . THR A 1 81 ? 11.126 24.477 -9.969 1.00 76.62 81 THR A N 1
ATOM 608 C CA . THR A 1 81 ? 10.880 24.157 -11.380 1.00 76.62 81 THR A CA 1
ATOM 609 C C . THR A 1 81 ? 10.217 22.790 -11.548 1.00 76.62 81 THR A C 1
ATOM 611 O O . THR A 1 81 ? 9.275 22.686 -12.336 1.00 76.62 81 THR A O 1
ATOM 614 N N . ASP A 1 82 ? 10.590 21.802 -10.733 1.00 78.81 82 ASP A N 1
ATOM 615 C CA . ASP A 1 82 ? 10.014 20.448 -10.747 1.00 78.81 82 ASP A CA 1
ATOM 616 C C . ASP A 1 82 ? 8.583 20.398 -10.185 1.00 78.81 82 ASP A C 1
ATOM 618 O O . ASP A 1 82 ? 7.801 19.498 -10.496 1.00 78.81 82 ASP A O 1
ATOM 622 N N . LEU A 1 83 ? 8.192 21.407 -9.398 1.00 76.69 83 LEU A N 1
ATOM 623 C CA . LEU A 1 83 ? 6.849 21.535 -8.818 1.00 76.69 83 LEU A CA 1
ATOM 624 C C . LEU A 1 83 ? 5.827 22.160 -9.781 1.00 76.69 83 LEU A C 1
ATOM 626 O O . LEU A 1 83 ? 4.631 21.887 -9.671 1.00 76.69 83 LEU A O 1
ATOM 630 N N . LYS A 1 84 ? 6.266 22.967 -10.755 1.00 80.56 84 LYS A N 1
ATOM 631 C CA . LYS A 1 84 ? 5.380 23.585 -11.763 1.00 80.56 84 LYS A CA 1
ATOM 632 C C . LYS A 1 84 ? 4.520 22.582 -12.551 1.00 80.56 84 LYS A C 1
ATOM 634 O O . LYS A 1 84 ? 3.330 22.853 -12.723 1.00 80.56 84 LYS A O 1
ATOM 639 N N . PRO A 1 85 ? 5.035 21.437 -13.043 1.00 80.81 85 PRO A N 1
ATOM 640 C CA . PRO A 1 85 ? 4.198 20.464 -13.748 1.00 80.81 85 PRO A CA 1
ATOM 641 C C . PRO A 1 85 ? 3.138 19.811 -12.846 1.00 80.81 85 PRO A C 1
ATOM 643 O O . PRO A 1 85 ? 2.054 19.496 -13.340 1.00 80.81 85 PRO A O 1
ATOM 646 N N . LEU A 1 86 ? 3.401 19.675 -11.540 1.00 75.56 86 LEU A N 1
ATOM 647 C CA . LEU A 1 86 ? 2.446 19.132 -10.562 1.00 75.56 86 LEU A CA 1
ATOM 648 C C . LEU A 1 86 ? 1.258 20.076 -10.309 1.00 75.56 86 LEU A C 1
ATOM 650 O O . LEU A 1 86 ? 0.168 19.619 -9.979 1.00 75.56 86 LEU A O 1
ATOM 654 N N . GLN A 1 87 ? 1.441 21.383 -10.521 1.00 82.44 87 GLN A N 1
ATOM 655 C CA . GLN A 1 87 ? 0.399 22.402 -10.338 1.00 82.44 87 GLN A CA 1
ATOM 656 C C . GLN A 1 87 ? -0.602 22.485 -11.499 1.00 82.44 87 GLN A C 1
ATOM 658 O O . GLN A 1 87 ? -1.582 23.225 -11.422 1.00 82.44 87 GLN A O 1
ATOM 663 N N . ARG A 1 88 ? -0.391 21.740 -12.592 1.00 89.38 88 ARG A N 1
ATOM 664 C CA . ARG A 1 88 ? -1.346 21.715 -13.708 1.00 89.38 88 ARG A CA 1
ATOM 665 C C . ARG A 1 88 ? -2.680 21.130 -13.228 1.00 89.38 88 ARG A C 1
ATOM 667 O O . ARG A 1 88 ? -2.671 20.063 -12.620 1.00 89.38 88 ARG A O 1
ATOM 674 N N . PRO A 1 89 ? -3.836 21.722 -13.579 1.00 86.00 89 PRO A N 1
ATOM 675 C CA . PRO A 1 89 ? -5.133 21.326 -13.019 1.00 86.00 89 PRO A CA 1
ATOM 676 C C . PRO A 1 89 ? -5.482 19.856 -13.289 1.00 86.00 89 PRO A C 1
ATOM 678 O O . PRO A 1 89 ? -6.025 19.178 -12.425 1.00 86.00 89 PRO A O 1
ATOM 681 N N . LYS A 1 90 ? -5.099 19.326 -14.459 1.00 87.94 90 LYS A N 1
ATOM 682 C CA . LYS A 1 90 ? -5.277 17.903 -14.793 1.00 87.94 90 LYS A CA 1
ATOM 683 C C . LYS A 1 90 ? -4.435 16.979 -13.905 1.00 87.94 90 LYS A C 1
ATOM 685 O O . LYS A 1 90 ? -4.923 15.945 -13.466 1.00 87.94 90 LYS A O 1
ATOM 690 N N . VAL A 1 91 ? -3.183 17.354 -13.639 1.00 84.44 91 VAL A N 1
ATOM 691 C CA . VAL A 1 91 ? -2.274 16.580 -12.777 1.00 84.44 91 VAL A CA 1
ATOM 692 C C . VAL A 1 91 ? -2.752 16.654 -11.333 1.00 84.44 91 VAL A C 1
ATOM 694 O O . VAL A 1 91 ? -2.827 15.631 -10.663 1.00 84.44 91 VAL A O 1
ATOM 697 N N . LEU A 1 92 ? -3.177 17.836 -10.887 1.00 81.12 92 LEU A N 1
ATOM 698 C CA . LEU A 1 92 ? -3.746 18.038 -9.562 1.00 81.12 92 LEU A CA 1
ATOM 699 C C . LEU A 1 92 ? -5.011 17.195 -9.346 1.00 81.12 92 LEU A C 1
ATOM 701 O O . LEU A 1 92 ? -5.146 16.571 -8.301 1.00 81.12 92 LEU A O 1
ATOM 705 N N . ALA A 1 93 ? -5.907 17.120 -10.335 1.00 82.75 93 ALA A N 1
ATOM 706 C CA . ALA A 1 93 ? -7.104 16.282 -10.260 1.00 82.75 93 ALA A CA 1
ATOM 707 C C . ALA A 1 93 ? -6.764 14.782 -10.156 1.00 82.75 93 ALA A C 1
ATOM 709 O O . ALA A 1 93 ? -7.365 14.064 -9.352 1.00 82.75 93 ALA A O 1
ATOM 710 N N . LEU A 1 94 ? -5.769 14.311 -10.917 1.00 81.00 94 LEU A N 1
ATOM 711 C CA . LEU A 1 94 ? -5.272 12.935 -10.818 1.00 81.00 94 LEU A CA 1
ATOM 712 C C . LEU A 1 94 ? -4.652 12.661 -9.444 1.00 81.00 94 LEU A C 1
ATOM 714 O O . LEU A 1 94 ? -4.997 11.668 -8.808 1.00 81.00 94 LEU A O 1
ATOM 718 N N . LEU A 1 95 ? -3.797 13.561 -8.954 1.00 80.62 95 LEU A N 1
ATOM 719 C CA . LEU A 1 95 ? -3.194 13.462 -7.625 1.00 80.62 95 LEU A CA 1
ATOM 720 C C . LEU A 1 95 ? -4.255 13.452 -6.526 1.00 80.62 95 LEU A C 1
ATOM 722 O O . LEU A 1 95 ? -4.178 12.632 -5.620 1.00 80.62 95 LEU A O 1
ATOM 726 N N . LEU A 1 96 ? -5.274 14.306 -6.623 1.00 81.19 96 LEU A N 1
ATOM 727 C CA . LEU A 1 96 ? -6.370 14.352 -5.660 1.00 81.19 96 LEU A CA 1
ATOM 728 C C . LEU A 1 96 ? -7.161 13.042 -5.659 1.00 81.19 96 LEU A C 1
ATOM 730 O O . LEU A 1 96 ? -7.482 12.526 -4.592 1.00 81.19 96 LEU A O 1
ATOM 734 N N . THR A 1 97 ? -7.411 12.466 -6.835 1.00 79.88 97 THR A N 1
ATOM 735 C CA . THR A 1 97 ? -8.083 11.165 -6.967 1.00 79.88 97 THR A CA 1
ATOM 736 C C . THR A 1 97 ? -7.252 10.040 -6.345 1.00 79.88 97 T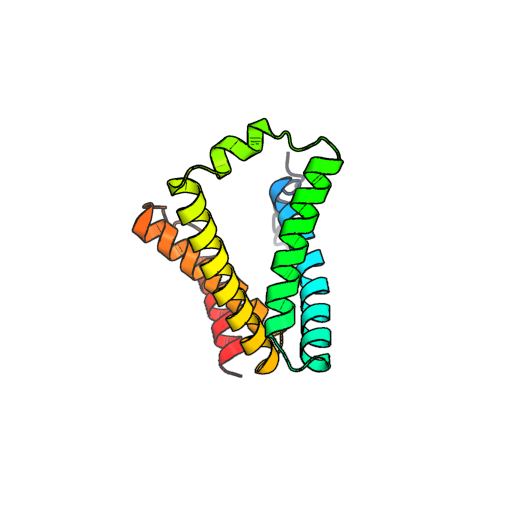HR A C 1
ATOM 738 O O . THR A 1 97 ? -7.794 9.196 -5.628 1.00 79.88 97 THR A O 1
ATOM 741 N N . ILE A 1 98 ? -5.934 10.047 -6.562 1.00 81.81 98 ILE A N 1
ATOM 742 C CA . ILE A 1 98 ? -5.004 9.094 -5.942 1.00 81.81 98 ILE A CA 1
ATOM 743 C C . ILE A 1 98 ? -5.010 9.261 -4.419 1.00 81.81 98 ILE A C 1
ATOM 745 O O . ILE A 1 98 ? -5.186 8.276 -3.708 1.00 81.81 98 ILE A O 1
ATOM 749 N N . CYS A 1 99 ? -4.894 10.491 -3.912 1.00 79.94 99 CYS A N 1
ATOM 750 C CA . CYS A 1 99 ? -4.923 10.784 -2.479 1.00 79.94 99 CYS A CA 1
ATOM 751 C C . CYS A 1 99 ? -6.247 10.368 -1.829 1.00 79.94 99 CYS A C 1
ATOM 753 O O . CYS A 1 99 ? -6.243 9.817 -0.732 1.00 79.94 99 CYS A O 1
ATOM 755 N N . LEU A 1 100 ? -7.379 10.609 -2.495 1.00 81.25 100 LEU A N 1
ATOM 756 C CA . LEU A 1 100 ? -8.690 10.191 -2.004 1.00 81.25 100 LEU A CA 1
ATOM 757 C C . LEU A 1 100 ? -8.801 8.663 -1.959 1.00 81.25 100 LEU A C 1
ATOM 759 O O . LEU A 1 100 ? -9.273 8.107 -0.969 1.00 81.25 100 LEU A O 1
ATOM 763 N N . SER A 1 101 ? -8.325 7.984 -3.004 1.00 80.69 101 SER A N 1
ATOM 764 C CA . SER A 1 101 ? -8.302 6.520 -3.061 1.00 80.69 101 SER A CA 1
ATOM 765 C C . SER A 1 101 ? -7.418 5.933 -1.959 1.00 80.69 101 SER A C 1
ATOM 767 O O . SER A 1 101 ? -7.835 4.997 -1.280 1.00 80.69 101 SER A O 1
ATOM 769 N N . ASP A 1 102 ? -6.237 6.514 -1.725 1.00 79.56 102 ASP A N 1
ATOM 770 C CA . ASP A 1 102 ? -5.321 6.093 -0.661 1.00 79.56 102 ASP A CA 1
ATOM 771 C C . ASP A 1 102 ? -5.895 6.377 0.739 1.00 79.56 102 ASP A C 1
ATOM 773 O O . ASP A 1 102 ? -5.778 5.555 1.646 1.00 79.56 102 ASP A O 1
ATOM 777 N N . ALA A 1 103 ? -6.616 7.487 0.915 1.00 77.19 103 ALA A N 1
ATOM 778 C CA . ALA A 1 103 ? -7.314 7.799 2.160 1.00 77.19 103 ALA A CA 1
ATOM 779 C C . ALA A 1 103 ? -8.415 6.772 2.481 1.00 77.19 103 ALA A C 1
ATOM 781 O O . ALA A 1 103 ? -8.457 6.235 3.591 1.00 77.19 103 ALA A O 1
ATOM 782 N N . ILE A 1 104 ? -9.273 6.447 1.506 1.00 83.25 104 ILE A N 1
ATOM 783 C CA . ILE A 1 104 ? -10.317 5.415 1.644 1.00 83.25 104 ILE A CA 1
ATOM 784 C C . ILE A 1 104 ? -9.682 4.053 1.932 1.00 83.25 104 ILE A C 1
ATOM 786 O O . ILE A 1 104 ? -10.144 3.303 2.800 1.00 83.25 104 ILE A O 1
ATOM 790 N N . TYR A 1 105 ? -8.602 3.748 1.219 1.00 83.31 105 TYR A N 1
ATOM 791 C CA . TYR A 1 105 ? -7.828 2.535 1.393 1.00 83.31 105 TYR A CA 1
ATOM 792 C C . TYR A 1 105 ? -7.286 2.404 2.825 1.00 83.31 105 TYR A C 1
ATOM 794 O O . TYR A 1 105 ? -7.511 1.384 3.480 1.00 83.31 105 TYR A O 1
ATOM 802 N N . MET A 1 106 ? -6.632 3.446 3.345 1.00 79.81 106 MET A N 1
ATOM 803 C CA . MET A 1 106 ? -6.081 3.459 4.701 1.00 79.81 106 MET A CA 1
ATOM 804 C C . MET A 1 106 ? -7.171 3.404 5.769 1.00 79.81 106 MET A C 1
ATOM 806 O O . MET A 1 106 ? -7.023 2.673 6.744 1.00 79.81 106 MET A O 1
ATOM 810 N N . LEU A 1 107 ? -8.289 4.112 5.583 1.00 81.38 107 LEU A N 1
ATOM 811 C CA . LEU A 1 107 ? -9.422 4.045 6.508 1.00 81.38 107 LEU A CA 1
ATOM 812 C C . LEU A 1 107 ? -9.975 2.617 6.601 1.00 81.38 107 LEU A C 1
ATOM 814 O O . LEU A 1 107 ? -10.156 2.089 7.698 1.00 81.38 107 LEU A O 1
ATOM 818 N N . SER A 1 108 ? -10.175 1.972 5.450 1.00 84.94 108 SER A N 1
ATOM 819 C CA . SER A 1 108 ? -10.636 0.583 5.369 1.00 84.94 108 SER A CA 1
ATOM 820 C C . SER A 1 108 ? -9.640 -0.379 6.022 1.00 84.94 108 SER A C 1
ATOM 822 O O . SER A 1 108 ? -10.034 -1.295 6.741 1.00 84.94 108 SER A O 1
ATOM 824 N N . LEU A 1 109 ? -8.339 -0.145 5.825 1.00 82.44 109 LEU A N 1
ATOM 825 C CA . LEU A 1 109 ? -7.268 -0.920 6.445 1.00 82.44 109 LEU A CA 1
ATOM 826 C C . LEU A 1 109 ? -7.277 -0.775 7.973 1.00 82.44 109 LEU A C 1
ATOM 828 O O . LEU A 1 109 ? -7.224 -1.783 8.674 1.00 82.44 109 LEU A O 1
ATOM 832 N N . TYR A 1 110 ? -7.366 0.449 8.501 1.00 80.38 110 TYR A N 1
ATOM 833 C CA . TYR A 1 110 ? -7.405 0.685 9.944 1.00 80.38 110 TYR A CA 1
ATOM 834 C C . TYR A 1 110 ? -8.653 0.073 10.577 1.00 80.38 110 TYR A C 1
ATOM 836 O O . TYR A 1 110 ? -8.530 -0.619 11.587 1.00 80.38 110 TYR A O 1
ATOM 844 N N . LYS A 1 111 ? -9.817 0.210 9.932 1.00 83.25 111 LYS A N 1
ATOM 845 C CA . LYS A 1 111 ? -11.044 -0.493 10.326 1.00 83.25 111 LYS A CA 1
ATOM 846 C C . LYS A 1 111 ? -10.872 -2.012 10.322 1.00 83.25 111 LYS A C 1
ATOM 848 O O . LYS A 1 111 ? -11.263 -2.676 11.271 1.00 83.25 111 LYS A O 1
ATOM 853 N N . ALA A 1 112 ? -10.239 -2.590 9.305 1.00 84.12 112 ALA A N 1
ATOM 854 C CA . ALA A 1 112 ? -9.982 -4.028 9.285 1.00 84.12 112 ALA A CA 1
ATOM 855 C C . ALA A 1 112 ? -9.048 -4.459 10.433 1.00 84.12 112 ALA A C 1
ATOM 857 O O . ALA A 1 112 ? -9.278 -5.479 11.074 1.00 84.12 112 ALA A O 1
ATOM 858 N N . VAL A 1 113 ? -8.018 -3.667 10.746 1.00 82.75 113 VAL A N 1
ATOM 859 C CA . VAL A 1 113 ? -7.058 -3.953 11.827 1.00 82.75 113 VAL A CA 1
ATOM 860 C C . VAL A 1 113 ? -7.686 -3.868 13.225 1.00 82.75 113 VAL A C 1
ATOM 862 O O . VAL A 1 113 ? -7.185 -4.521 14.150 1.00 82.75 113 VAL A O 1
ATOM 865 N N . THR A 1 114 ? -8.765 -3.096 13.406 1.00 79.44 114 THR A N 1
ATOM 866 C CA . THR A 1 114 ? -9.521 -3.091 14.669 1.00 79.44 114 THR A CA 1
ATOM 867 C C . THR A 1 114 ? -10.409 -4.325 14.822 1.00 79.44 114 THR A C 1
ATOM 869 O O . THR A 1 114 ? -10.586 -4.789 15.948 1.00 79.44 114 THR A O 1
ATOM 872 N N . LEU A 1 115 ? -10.896 -4.896 13.716 1.00 83.31 115 LEU A N 1
ATOM 873 C CA . LEU A 1 115 ? -11.806 -6.046 13.710 1.00 83.31 115 LEU A CA 1
ATOM 874 C C . LEU A 1 115 ? -11.089 -7.404 13.716 1.00 83.31 115 LEU A C 1
ATOM 876 O O . LEU A 1 115 ? -11.529 -8.330 14.392 1.00 83.31 115 LEU A O 1
ATOM 880 N N . ILE A 1 116 ? -9.985 -7.540 12.978 1.00 85.06 116 ILE A N 1
ATOM 881 C CA . ILE A 1 116 ? -9.275 -8.814 12.793 1.00 85.06 116 ILE A CA 1
ATOM 882 C C . ILE A 1 116 ? -7.779 -8.700 13.111 1.00 85.06 116 ILE A C 1
ATOM 884 O O . ILE A 1 116 ? -7.209 -7.621 13.284 1.00 85.06 116 ILE A O 1
ATOM 888 N N . SER A 1 117 ? -7.098 -9.846 13.220 1.00 79.94 117 SER A N 1
ATOM 889 C CA . SER A 1 117 ? -5.648 -9.852 13.434 1.00 79.94 117 SER A CA 1
ATOM 890 C C . SER A 1 117 ? -4.917 -9.171 12.259 1.00 79.94 117 SER A C 1
ATOM 892 O O . SER A 1 117 ? -5.213 -9.477 11.104 1.00 79.94 117 SER A O 1
ATOM 894 N N . PRO A 1 118 ? -3.899 -8.324 12.514 1.00 75.69 118 PRO A N 1
ATOM 895 C CA . PRO A 1 118 ? -3.082 -7.677 11.485 1.00 75.69 118 PRO A CA 1
ATOM 896 C C . PRO A 1 118 ? -2.494 -8.674 10.478 1.00 75.69 118 PRO A C 1
ATOM 898 O O . PRO A 1 118 ? -2.343 -8.377 9.294 1.00 75.69 118 PRO A O 1
ATOM 901 N N . VAL A 1 119 ? -2.177 -9.883 10.940 1.00 79.69 119 VAL A N 1
ATOM 902 C CA . VAL A 1 119 ? -1.645 -10.943 10.079 1.00 79.69 119 VAL A CA 1
ATOM 903 C C . VAL A 1 119 ? -2.649 -11.299 8.976 1.00 79.69 119 VAL A C 1
ATOM 905 O O . VAL A 1 119 ? -2.261 -11.356 7.812 1.00 79.69 119 VAL A O 1
ATOM 908 N N . TYR A 1 120 ? -3.940 -11.420 9.308 1.00 81.69 120 TYR A N 1
ATOM 909 C CA . TYR A 1 120 ? -5.004 -11.674 8.333 1.00 81.69 120 TYR A CA 1
ATOM 910 C C . TYR A 1 120 ? -5.207 -10.497 7.382 1.00 81.69 120 TYR A C 1
ATOM 912 O O . TYR A 1 120 ? -5.255 -10.701 6.173 1.00 81.69 120 TYR A O 1
ATOM 920 N N . VAL A 1 121 ? -5.228 -9.261 7.896 1.00 82.56 121 VAL A N 1
ATOM 921 C CA . VAL A 1 121 ? -5.325 -8.056 7.047 1.00 82.56 121 VAL A CA 1
ATOM 922 C C . VAL A 1 121 ? -4.188 -8.024 6.026 1.00 82.56 121 VAL A C 1
ATOM 924 O O . VAL A 1 121 ? -4.407 -7.739 4.852 1.00 82.56 121 VAL A O 1
ATOM 927 N N . THR A 1 122 ? -2.969 -8.355 6.456 1.00 79.88 122 THR A N 1
ATOM 928 C CA . THR A 1 122 ? -1.787 -8.354 5.586 1.00 79.88 122 THR A CA 1
ATOM 929 C C . THR A 1 122 ? -1.851 -9.474 4.554 1.00 79.88 122 THR A C 1
ATOM 931 O O . THR A 1 122 ? -1.542 -9.232 3.388 1.00 79.88 122 THR A O 1
ATOM 934 N N . ALA A 1 123 ? -2.275 -10.674 4.959 1.00 80.69 123 ALA A N 1
ATOM 935 C CA . ALA A 1 123 ? -2.444 -11.815 4.066 1.00 80.69 123 ALA A CA 1
ATOM 936 C C . ALA A 1 123 ? -3.502 -11.535 2.988 1.00 80.69 123 ALA A C 1
ATOM 938 O O . ALA A 1 123 ? -3.214 -11.692 1.804 1.00 80.69 123 ALA A O 1
ATOM 939 N N . ILE A 1 124 ? -4.676 -11.023 3.377 1.00 82.50 124 ILE A N 1
ATOM 940 C CA . ILE A 1 124 ? -5.756 -10.647 2.452 1.00 82.50 124 ILE A CA 1
ATOM 941 C C . ILE A 1 124 ? -5.303 -9.511 1.530 1.00 82.50 124 ILE A C 1
ATOM 943 O O . ILE A 1 124 ? -5.470 -9.604 0.318 1.00 82.50 124 ILE A O 1
ATOM 947 N N . LYS A 1 125 ? -4.664 -8.464 2.067 1.00 82.12 125 LYS A N 1
ATOM 948 C CA . LYS A 1 125 ? -4.140 -7.338 1.277 1.00 82.12 125 LYS A CA 1
ATOM 949 C C . LYS A 1 125 ? -3.139 -7.801 0.219 1.00 82.12 125 LYS A C 1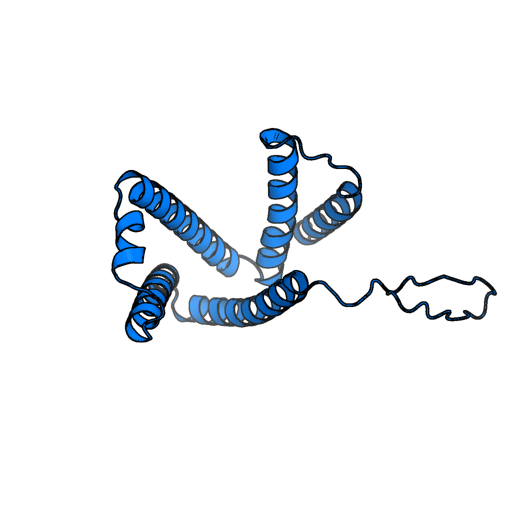
ATOM 951 O O . LYS A 1 125 ? -3.250 -7.423 -0.943 1.00 82.12 125 LYS A O 1
ATOM 956 N N . ARG A 1 126 ? -2.126 -8.572 0.624 1.00 80.38 126 ARG A N 1
ATOM 957 C CA . ARG A 1 126 ? -1.053 -9.022 -0.275 1.00 80.38 126 ARG A CA 1
ATOM 958 C C . ARG A 1 126 ? -1.582 -10.049 -1.272 1.00 80.38 126 ARG A C 1
ATOM 960 O O . ARG A 1 126 ? -1.30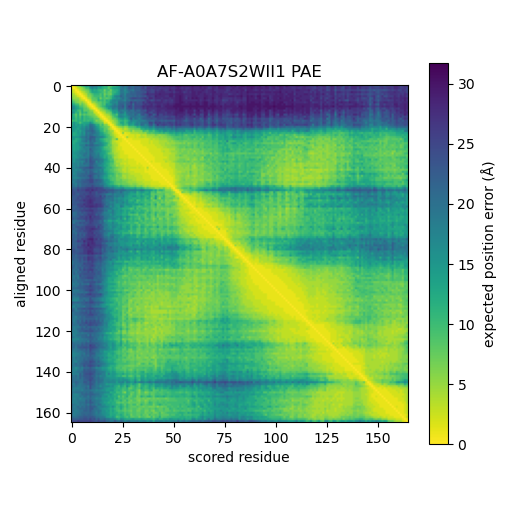2 -9.919 -2.457 1.00 80.38 126 ARG A O 1
ATOM 967 N N . GLY A 1 127 ? -2.366 -11.020 -0.811 1.00 79.31 127 GLY A N 1
ATOM 968 C CA . GLY A 1 127 ? -2.885 -12.079 -1.668 1.00 79.31 127 GLY A CA 1
ATOM 969 C C . GLY A 1 127 ? -3.980 -11.607 -2.621 1.00 79.31 127 GLY A C 1
ATOM 970 O O . GLY A 1 127 ? -3.899 -11.857 -3.821 1.00 79.31 127 GLY A O 1
ATOM 971 N N . GLY A 1 128 ? -4.946 -10.838 -2.115 1.00 80.19 128 GLY A N 1
ATOM 972 C CA . GLY A 1 128 ? -5.982 -10.199 -2.927 1.00 80.19 128 GLY A CA 1
ATOM 973 C C . GLY A 1 128 ? -5.402 -9.190 -3.916 1.00 80.19 128 GLY A C 1
ATOM 974 O O . GLY A 1 128 ? -5.827 -9.156 -5.066 1.00 80.19 128 GLY A O 1
ATOM 975 N N . GLY A 1 129 ? -4.375 -8.430 -3.517 1.00 82.69 129 GLY A N 1
ATOM 976 C CA . GLY A 1 129 ? -3.678 -7.499 -4.404 1.00 82.69 129 GLY A CA 1
ATOM 977 C C . GLY A 1 129 ? -2.997 -8.188 -5.589 1.00 82.69 129 GLY A C 1
ATOM 978 O O . GLY A 1 129 ? -3.121 -7.715 -6.713 1.00 82.69 129 GLY A O 1
ATOM 979 N N . VAL A 1 130 ? -2.329 -9.327 -5.368 1.00 83.50 130 VAL A N 1
ATOM 980 C CA . VAL A 1 130 ? -1.703 -10.114 -6.449 1.00 83.50 130 VAL A CA 1
ATOM 981 C C . VAL A 1 130 ? -2.752 -10.654 -7.423 1.00 83.50 130 VAL A C 1
ATOM 983 O O . VAL A 1 130 ? -2.560 -10.571 -8.636 1.00 83.50 130 VAL A O 1
ATOM 986 N N . LEU A 1 131 ? -3.868 -11.165 -6.900 1.00 83.31 131 LEU A N 1
ATOM 987 C CA . LEU A 1 131 ? -5.010 -11.627 -7.691 1.00 83.31 131 LEU A CA 1
ATOM 988 C C . LEU A 1 131 ? -5.580 -10.510 -8.569 1.00 83.31 131 LEU A C 1
ATOM 990 O O . LEU A 1 131 ? -5.683 -10.670 -9.783 1.00 83.31 131 LEU A O 1
ATOM 994 N N . LEU A 1 132 ? -5.920 -9.375 -7.951 1.00 84.31 132 LEU A N 1
ATOM 995 C CA . LEU A 1 132 ? -6.550 -8.251 -8.637 1.00 84.31 132 LEU A CA 1
ATOM 996 C C . LEU A 1 132 ? -5.605 -7.642 -9.676 1.00 84.31 132 LEU A C 1
ATOM 998 O O . LEU A 1 132 ? -6.022 -7.379 -10.797 1.00 84.31 132 LEU A O 1
ATOM 1002 N N . ALA A 1 133 ? -4.325 -7.470 -9.330 1.00 84.12 133 ALA A N 1
ATOM 1003 C CA . ALA A 1 133 ? -3.316 -6.955 -10.250 1.00 84.12 133 ALA A CA 1
ATOM 1004 C C . ALA A 1 133 ? -3.109 -7.889 -11.449 1.00 84.12 133 ALA A C 1
ATOM 1006 O O . ALA A 1 133 ? -3.020 -7.416 -12.578 1.00 84.12 133 ALA A O 1
ATOM 1007 N N . SER A 1 134 ? -3.089 -9.207 -11.222 1.00 83.69 134 SER A N 1
ATOM 1008 C CA . SER A 1 134 ? -2.972 -10.187 -12.308 1.00 83.69 134 SER A CA 1
ATOM 1009 C C . SER A 1 134 ? -4.204 -10.167 -13.212 1.00 83.69 134 SER A C 1
ATOM 1011 O O . SER A 1 134 ? -4.062 -10.155 -14.430 1.00 83.69 134 SER A O 1
ATOM 1013 N N . LEU A 1 135 ? -5.407 -10.094 -12.630 1.00 85.19 135 LEU A N 1
ATOM 1014 C CA . LEU A 1 135 ? -6.655 -10.000 -13.387 1.00 85.19 135 LEU A CA 1
ATOM 1015 C C . LEU A 1 135 ? -6.703 -8.719 -14.228 1.00 85.19 135 LEU A C 1
ATOM 1017 O O . LEU A 1 135 ? -7.018 -8.777 -15.412 1.00 85.19 135 LEU A O 1
ATOM 1021 N N . ILE A 1 136 ? -6.354 -7.574 -13.637 1.00 87.38 136 ILE A N 1
ATOM 1022 C CA . ILE A 1 136 ? -6.309 -6.287 -14.338 1.00 87.38 136 ILE A CA 1
ATOM 1023 C C . ILE A 1 136 ? -5.261 -6.324 -15.460 1.00 87.38 136 ILE A C 1
ATOM 1025 O O . ILE A 1 136 ? -5.556 -5.892 -16.570 1.00 87.38 136 ILE A O 1
ATOM 1029 N N . GLY A 1 137 ? -4.074 -6.884 -15.206 1.00 85.94 137 GLY A N 1
ATOM 1030 C CA . GLY A 1 137 ? -3.025 -7.069 -16.213 1.00 85.94 137 GLY A CA 1
ATOM 1031 C C . GLY A 1 137 ? -3.495 -7.902 -17.407 1.00 85.94 137 GLY A C 1
ATOM 1032 O O . GLY A 1 137 ? -3.298 -7.518 -18.558 1.00 85.94 137 GLY A O 1
ATOM 1033 N N . THR A 1 138 ? -4.195 -9.007 -17.156 1.00 86.75 138 THR A N 1
ATOM 1034 C CA . THR A 1 138 ? -4.721 -9.855 -18.232 1.00 86.75 138 THR A CA 1
ATOM 1035 C C . THR A 1 138 ? -5.887 -9.197 -18.974 1.00 86.75 138 THR A C 1
ATOM 1037 O O . THR A 1 138 ? -5.904 -9.218 -20.201 1.00 86.75 138 THR A O 1
ATOM 1040 N N . VAL A 1 139 ? -6.845 -8.587 -18.266 1.00 89.25 139 VAL A N 1
ATOM 1041 C CA . VAL A 1 139 ? -8.068 -8.027 -18.871 1.00 89.25 139 VAL A CA 1
ATOM 1042 C C . VAL A 1 139 ? -7.803 -6.719 -19.617 1.00 89.25 139 VAL A C 1
ATOM 1044 O O . VAL A 1 139 ? -8.303 -6.543 -20.723 1.00 89.25 139 VAL A O 1
ATOM 1047 N N . PHE A 1 140 ? -7.032 -5.800 -19.031 1.00 92.12 140 PHE A N 1
ATOM 1048 C CA . PHE A 1 140 ? -6.829 -4.462 -19.599 1.00 92.12 140 PHE A CA 1
ATOM 1049 C C . PHE A 1 140 ? -5.568 -4.348 -20.456 1.00 92.12 140 PHE A C 1
ATOM 1051 O O . PHE A 1 140 ? -5.544 -3.539 -21.379 1.00 92.12 140 PHE A O 1
ATOM 1058 N N . PHE A 1 141 ? -4.530 -5.139 -20.167 1.00 89.19 141 PHE A N 1
ATOM 1059 C CA . PHE A 1 141 ? -3.231 -5.039 -20.846 1.00 89.19 141 PHE A CA 1
ATOM 1060 C C . PHE A 1 141 ? -2.892 -6.269 -21.697 1.00 89.19 141 PHE A C 1
ATOM 1062 O O . PHE A 1 141 ? -1.855 -6.281 -22.357 1.00 89.19 141 PHE A O 1
ATOM 1069 N N . GLY A 1 142 ? -3.753 -7.296 -21.710 1.00 87.25 142 GLY A N 1
ATOM 1070 C CA . GLY A 1 142 ? -3.542 -8.509 -22.501 1.00 87.25 142 GLY A CA 1
ATOM 1071 C C . GLY A 1 142 ? -2.313 -9.314 -22.073 1.00 87.25 142 GLY A C 1
ATOM 1072 O O . GLY A 1 142 ? -1.764 -10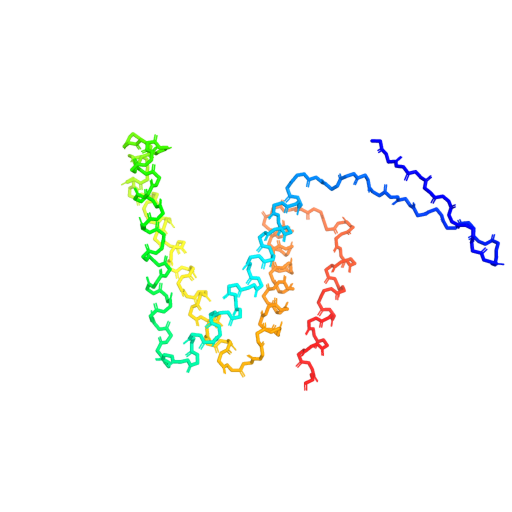.065 -22.878 1.00 87.25 142 GLY A O 1
ATOM 1073 N N . GLU A 1 143 ? -1.842 -9.152 -20.830 1.00 87.38 143 GLU A N 1
ATOM 1074 C CA . GLU A 1 143 ? -0.650 -9.861 -20.371 1.00 87.38 143 GLU A CA 1
ATOM 1075 C C . GLU A 1 143 ? -0.893 -11.380 -20.312 1.00 87.38 143 GLU A C 1
ATOM 1077 O O . GLU A 1 143 ? -1.867 -11.826 -19.686 1.00 87.38 143 GLU A O 1
ATOM 1082 N N . PRO A 1 144 ? -0.003 -12.201 -20.906 1.00 82.62 144 PRO A N 1
ATOM 1083 C CA . PRO A 1 144 ? -0.150 -13.648 -20.882 1.00 82.62 144 PRO A CA 1
ATOM 1084 C C . PRO A 1 144 ? -0.005 -14.182 -19.452 1.00 82.62 144 PRO A C 1
ATOM 1086 O O . PRO A 1 144 ? 0.974 -13.916 -18.755 1.00 82.62 144 PRO A O 1
ATOM 1089 N N . ALA A 1 145 ? -0.969 -15.000 -19.025 1.00 75.06 145 ALA A N 1
ATOM 1090 C CA . ALA A 1 145 ? -0.994 -15.603 -17.687 1.00 75.06 145 ALA A CA 1
ATOM 1091 C C . ALA A 1 145 ? -0.011 -16.784 -17.510 1.00 75.06 145 ALA A C 1
ATOM 1093 O O . ALA A 1 145 ? 0.092 -17.365 -16.422 1.00 75.06 145 ALA A O 1
ATOM 1094 N N . SER A 1 146 ? 0.706 -17.165 -18.569 1.00 74.25 146 SER A N 1
ATOM 1095 C CA . SER A 1 146 ? 1.562 -18.351 -18.610 1.00 74.25 146 SER A CA 1
ATOM 1096 C C . SER A 1 146 ? 2.644 -18.313 -17.524 1.00 74.25 146 SER A C 1
ATOM 1098 O O . SER A 1 146 ? 3.428 -17.372 -17.431 1.00 74.25 146 SER A O 1
ATOM 1100 N N . GLY A 1 147 ? 2.672 -19.341 -16.670 1.00 75.94 147 GLY A N 1
ATOM 1101 C CA . GLY A 1 147 ? 3.636 -19.485 -15.568 1.00 75.94 147 GLY A CA 1
ATOM 1102 C C . GLY A 1 147 ? 3.279 -18.755 -14.263 1.00 75.94 147 GLY A C 1
ATOM 1103 O O . GLY A 1 147 ? 3.887 -19.040 -13.233 1.00 75.94 147 GLY A O 1
ATOM 1104 N N . ARG A 1 148 ? 2.271 -17.869 -14.256 1.00 77.06 148 ARG A N 1
ATOM 1105 C CA . ARG A 1 148 ? 1.843 -17.119 -13.053 1.00 77.06 148 ARG A CA 1
ATOM 1106 C C . ARG A 1 148 ? 0.672 -17.772 -12.310 1.00 77.06 148 ARG A C 1
ATOM 1108 O O . ARG A 1 148 ? 0.475 -17.504 -11.128 1.00 77.06 148 ARG A O 1
ATOM 1115 N N . LEU A 1 149 ? -0.071 -18.663 -12.972 1.00 79.69 149 LEU A N 1
ATOM 1116 C CA . LEU A 1 149 ? -1.279 -19.292 -12.421 1.00 79.69 149 LEU A CA 1
ATOM 1117 C C . LEU A 1 149 ? -1.022 -20.127 -11.160 1.00 79.69 149 LEU A C 1
ATOM 1119 O O . LEU A 1 149 ? -1.800 -20.033 -10.218 1.00 79.69 149 LEU A O 1
ATOM 1123 N N . ILE A 1 150 ? 0.067 -20.904 -11.111 1.00 84.25 150 ILE A N 1
ATOM 1124 C CA . ILE A 1 150 ? 0.386 -21.755 -9.950 1.00 84.25 150 ILE A CA 1
ATOM 1125 C C . ILE A 1 150 ? 0.691 -20.900 -8.701 1.00 84.25 150 ILE A C 1
ATOM 1127 O O . ILE A 1 150 ? 0.065 -21.136 -7.666 1.00 84.25 150 ILE A O 1
ATOM 1131 N N . PRO A 1 151 ? 1.572 -19.875 -8.766 1.00 83.12 151 PRO A N 1
ATOM 1132 C CA . PRO A 1 151 ? 1.758 -18.933 -7.661 1.00 83.12 151 PRO A CA 1
ATOM 1133 C C . PRO A 1 151 ? 0.481 -18.196 -7.248 1.00 83.12 151 PRO A C 1
ATOM 1135 O O . PRO A 1 151 ? 0.238 -18.010 -6.061 1.00 83.12 151 PRO A O 1
ATOM 1138 N N . ILE A 1 152 ? -0.349 -17.776 -8.209 1.00 82.38 152 ILE A N 1
ATOM 1139 C CA . ILE A 1 152 ? -1.609 -17.094 -7.895 1.00 82.38 152 ILE A CA 1
ATOM 1140 C C . ILE A 1 152 ? -2.536 -18.053 -7.145 1.00 82.38 152 ILE A C 1
ATOM 1142 O O . ILE A 1 152 ? -3.001 -17.712 -6.063 1.00 82.38 152 ILE A O 1
ATOM 1146 N N . ALA A 1 153 ? -2.751 -19.266 -7.661 1.00 83.25 153 ALA A N 1
ATOM 1147 C CA . ALA A 1 153 ? -3.622 -20.270 -7.055 1.00 83.25 153 ALA A CA 1
ATOM 1148 C C . ALA A 1 153 ? -3.174 -20.673 -5.642 1.00 83.25 153 ALA A C 1
ATOM 1150 O O . ALA A 1 153 ? -4.020 -20.818 -4.757 1.00 83.25 153 ALA A O 1
ATOM 1151 N N . SER A 1 154 ? -1.866 -20.805 -5.392 1.00 87.06 154 SER A N 1
ATOM 1152 C CA . SER A 1 154 ? -1.354 -21.114 -4.050 1.00 87.06 154 SER A CA 1
ATOM 1153 C C . SER A 1 154 ? -1.605 -19.969 -3.063 1.00 87.06 154 SER A C 1
ATOM 1155 O O . SER A 1 154 ? -2.022 -20.216 -1.931 1.00 87.06 154 SER A O 1
ATOM 1157 N N . ILE A 1 155 ? -1.452 -18.717 -3.508 1.00 84.25 155 ILE A N 1
ATOM 1158 C CA . ILE A 1 155 ? -1.781 -17.522 -2.724 1.00 84.25 155 ILE A CA 1
ATOM 1159 C C . ILE A 1 155 ? -3.284 -17.464 -2.429 1.00 84.25 155 ILE A C 1
ATOM 1161 O O . ILE A 1 155 ? -3.659 -17.261 -1.275 1.00 84.25 155 ILE A O 1
ATOM 1165 N N . VAL A 1 156 ? -4.146 -17.672 -3.435 1.00 81.94 156 VAL A N 1
ATOM 1166 C CA . VAL A 1 156 ? -5.609 -17.683 -3.250 1.00 81.94 156 VAL A CA 1
ATOM 1167 C C . VAL A 1 156 ? -6.002 -18.740 -2.230 1.00 81.94 156 VAL A C 1
ATOM 1169 O O . VAL A 1 156 ? -6.703 -18.438 -1.270 1.00 81.94 156 VAL A O 1
ATOM 1172 N N . THR A 1 157 ? -5.509 -19.965 -2.414 1.00 85.25 157 THR A N 1
ATOM 1173 C CA . THR A 1 157 ? -5.812 -21.095 -1.534 1.00 85.25 157 THR A CA 1
ATOM 1174 C C . THR A 1 157 ? -5.372 -20.797 -0.103 1.00 85.25 157 THR A C 1
ATOM 1176 O O . THR A 1 157 ? -6.146 -21.006 0.827 1.00 85.25 157 THR A O 1
ATOM 1179 N N . GLY A 1 158 ? -4.174 -20.230 0.084 1.00 83.50 158 GLY A N 1
ATOM 1180 C CA . GLY A 1 158 ? -3.682 -19.816 1.398 1.00 83.50 158 GLY A CA 1
ATOM 1181 C C . GLY A 1 158 ? -4.557 -18.746 2.059 1.00 83.50 158 GLY A C 1
ATOM 1182 O O . GLY A 1 158 ? -4.857 -18.855 3.245 1.00 83.50 158 GLY A O 1
ATOM 1183 N N . VAL A 1 159 ? -5.015 -17.741 1.304 1.00 81.19 159 VAL A N 1
ATOM 1184 C CA . VAL A 1 159 ? -5.925 -16.707 1.825 1.00 81.19 159 VAL A CA 1
ATOM 1185 C C . VAL A 1 159 ? -7.291 -17.297 2.182 1.00 81.19 159 VAL A C 1
ATOM 1187 O O . VAL A 1 159 ? -7.786 -17.027 3.271 1.00 81.19 159 VAL A O 1
ATOM 1190 N N . VAL A 1 160 ? -7.876 -18.137 1.323 1.00 82.62 160 VAL A N 1
ATOM 1191 C CA . VAL A 1 160 ? -9.162 -18.804 1.593 1.00 82.62 160 VAL A CA 1
ATOM 1192 C C . VAL A 1 160 ? -9.071 -19.661 2.855 1.00 82.62 160 VAL A C 1
ATOM 1194 O O . VAL A 1 160 ? -9.936 -19.564 3.720 1.00 82.62 160 VAL A O 1
ATOM 1197 N N . PHE A 1 161 ? -7.994 -20.433 3.017 1.00 84.81 161 PHE A N 1
ATOM 1198 C CA . PHE A 1 161 ? -7.787 -21.263 4.205 1.00 84.81 161 PHE A CA 1
ATOM 1199 C C . PHE A 1 161 ? -7.639 -20.429 5.487 1.00 84.81 161 PHE A C 1
ATOM 1201 O O . PHE A 1 161 ? -8.104 -20.835 6.548 1.00 84.81 161 PHE A O 1
ATOM 1208 N N . LEU A 1 162 ? -7.031 -19.242 5.390 1.00 78.88 162 LEU A N 1
ATOM 1209 C CA . LEU A 1 162 ? -6.951 -18.285 6.496 1.00 78.88 162 LEU A CA 1
ATOM 1210 C C . LEU A 1 162 ? -8.302 -17.631 6.823 1.00 78.88 162 LEU A C 1
ATOM 1212 O O . LEU A 1 162 ? -8.498 -17.225 7.963 1.00 78.88 162 LEU A O 1
ATOM 1216 N N . CYS A 1 163 ? -9.212 -17.511 5.854 1.00 72.69 163 CYS A N 1
ATOM 1217 C CA . CYS A 1 163 ? -10.545 -16.935 6.049 1.00 72.69 163 CYS A CA 1
ATOM 1218 C C . CYS A 1 163 ? -11.589 -17.941 6.563 1.00 72.69 163 CYS A C 1
ATOM 1220 O O . CYS A 1 163 ? -12.619 -17.515 7.075 1.00 72.69 163 CYS A O 1
ATOM 1222 N N . LEU A 1 164 ? -11.354 -19.248 6.416 1.00 76.94 164 LEU A N 1
ATOM 1223 C CA . LEU A 1 164 ? -12.278 -20.315 6.834 1.00 76.94 164 LEU A CA 1
ATOM 1224 C C . LEU A 1 164 ? -12.097 -20.766 8.298 1.00 76.94 164 LEU A C 1
ATOM 1226 O O . LEU A 1 164 ? -12.742 -21.728 8.714 1.00 76.94 164 LEU A O 1
ATOM 1230 N N . LYS A 1 165 ? -11.220 -20.112 9.066 1.00 53.50 165 LYS A N 1
ATOM 1231 C CA . LYS A 1 165 ? -10.866 -20.483 10.442 1.00 53.50 165 LYS A CA 1
ATOM 1232 C C . LYS A 1 165 ? -11.249 -19.394 11.434 1.00 53.50 165 LYS A C 1
ATOM 1234 O O . LYS A 1 165 ? -11.771 -19.765 12.506 1.00 53.50 165 LYS A O 1
#